Protein AF-A0A2P1NKZ2-F1 (afdb_monomer)

Radius of gyration: 17.84 Å; Cα contacts (8 Å, |Δi|>4): 14; chains: 1; bounding box: 44×40×43 Å

Organism: NCBI:txid2116657

Nearest PDB structures (foldseek):
  5x3t-assembly1_C  TM=6.039E-01  e=2.537E-01  Mycobacterium tuberculosis H37Rv
  5x3t-assembly1_G  TM=6.064E-01  e=1.515E+00  Mycobacterium tuberculosis H37Rv
  5kko-assembly1_E-2  TM=3.436E-01  e=7.303E+00  Vibrio cholerae

Mean predicted aligned error: 12.75 Å

Sequence (59 aa):
MAAEKTVSVSFRVSPEFKALLEAAALRGHRSQTNMLEYCKRNGIQTGSAVSTEQRRSPN

Foldseek 3Di:
DPPPDDDDDDDDDDPVVVVVLVVQCVVVVHDSVVSVVVCVVVPPPPPDPDDDDPPDDDD

Secondary structure (DSSP, 8-state):
-----PPP------HHHHHHHHHHHHHTTS-HHHHHHHHHHTT----------------

Solvent-accessible surface area (backbone atoms only — not comparable to full-atom values): 4067 Å² total; per-residue (Å²): 130,84,78,79,77,85,76,90,80,88,80,92,69,56,73,67,55,50,52,53,46,50,54,51,10,60,74,66,76,39,55,59,69,53,39,53,53,44,42,62,74,68,50,72,69,88,74,71,81,73,85,76,80,79,89,68,84,84,132

pLDDT: mean 71.74, std 14.21, range [42.56, 91.25]

Structure (mmCIF, N/CA/C/O backbone):
data_AF-A0A2P1NKZ2-F1
#
_entry.id   AF-A0A2P1NKZ2-F1
#
loop_
_atom_site.group_PDB
_atom_site.id
_atom_site.type_symbol
_atom_site.label_atom_id
_atom_site.label_alt_id
_atom_site.label_comp_id
_atom_site.label_asym_id
_atom_site.label_entity_id
_atom_site.label_seq_id
_atom_site.pdbx_PDB_ins_code
_atom_site.Cartn_x
_atom_site.Cartn_y
_atom_site.Cartn_z
_atom_site.occupancy
_atom_site.B_iso_or_equiv
_atom_site.auth_seq_id
_atom_site.auth_comp_id
_atom_site.auth_asym_id
_atom_site.auth_atom_id
_atom_site.pdbx_PDB_model_num
ATOM 1 N N . MET A 1 1 ? 23.910 -3.271 -15.669 1.00 42.56 1 MET A N 1
ATOM 2 C CA . MET A 1 1 ? 22.757 -2.961 -14.796 1.00 42.56 1 MET A CA 1
ATOM 3 C C . MET A 1 1 ? 22.956 -3.720 -13.500 1.00 42.56 1 MET A C 1
ATOM 5 O O . MET A 1 1 ? 23.013 -4.941 -13.548 1.00 42.56 1 MET A O 1
ATOM 9 N N . ALA A 1 2 ? 23.192 -3.025 -12.384 1.00 48.47 2 ALA A N 1
ATOM 10 C CA . ALA A 1 2 ? 23.319 -3.683 -11.087 1.00 48.47 2 ALA A CA 1
ATOM 11 C C . ALA A 1 2 ? 21.977 -4.348 -10.763 1.00 48.47 2 ALA A C 1
ATOM 13 O O . ALA A 1 2 ? 20.952 -3.674 -10.772 1.00 48.47 2 ALA A O 1
ATOM 14 N N . ALA A 1 3 ? 21.981 -5.667 -10.565 1.00 56.12 3 ALA A N 1
ATOM 15 C CA . ALA A 1 3 ? 20.785 -6.409 -10.202 1.00 56.12 3 ALA A CA 1
ATOM 16 C C . ALA A 1 3 ? 20.254 -5.844 -8.881 1.00 56.12 3 ALA A C 1
ATOM 18 O O . ALA A 1 3 ? 20.905 -5.972 -7.842 1.00 56.12 3 ALA A O 1
ATOM 19 N N . GLU A 1 4 ? 19.110 -5.166 -8.935 1.00 63.19 4 GLU A N 1
ATOM 20 C CA . GLU A 1 4 ? 18.425 -4.657 -7.754 1.00 63.19 4 GLU A CA 1
ATOM 21 C C . GLU A 1 4 ? 18.083 -5.860 -6.871 1.00 63.19 4 GLU A C 1
ATOM 23 O O . GLU A 1 4 ? 17.200 -6.661 -7.179 1.00 63.19 4 GLU A O 1
ATOM 28 N N . LYS A 1 5 ? 18.868 -6.061 -5.809 1.00 69.12 5 LYS A N 1
ATOM 29 C CA . LYS A 1 5 ? 18.743 -7.227 -4.940 1.00 69.12 5 LYS A CA 1
ATOM 30 C C . LYS A 1 5 ? 17.415 -7.119 -4.196 1.00 69.12 5 LYS A C 1
ATOM 32 O O . LYS A 1 5 ? 17.258 -6.266 -3.326 1.00 69.12 5 LYS A O 1
ATOM 37 N N . THR A 1 6 ? 16.455 -7.968 -4.549 1.00 71.00 6 THR A N 1
ATOM 38 C CA . THR A 1 6 ? 15.155 -8.012 -3.877 1.00 71.00 6 THR A CA 1
ATOM 39 C C . THR A 1 6 ? 15.355 -8.467 -2.433 1.00 71.00 6 THR A C 1
ATOM 41 O O . THR A 1 6 ? 15.828 -9.576 -2.185 1.00 71.00 6 THR A O 1
ATOM 44 N N . VAL A 1 7 ? 15.025 -7.600 -1.476 1.00 77.44 7 VAL A N 1
ATOM 45 C CA . VAL A 1 7 ? 15.050 -7.922 -0.045 1.00 77.44 7 VAL A CA 1
ATOM 46 C C . VAL A 1 7 ? 13.631 -8.261 0.390 1.00 77.44 7 VAL A C 1
ATOM 48 O O . VAL A 1 7 ? 12.716 -7.455 0.232 1.00 77.44 7 VAL A O 1
ATOM 51 N N . SER A 1 8 ? 13.445 -9.457 0.940 1.00 75.56 8 SER A N 1
ATOM 52 C CA . SER A 1 8 ? 12.175 -9.872 1.533 1.00 75.56 8 SER A CA 1
ATOM 53 C C . SER A 1 8 ? 11.943 -9.101 2.832 1.00 75.56 8 SER A C 1
ATOM 55 O O . SER A 1 8 ? 12.785 -9.146 3.729 1.00 75.56 8 SER A O 1
ATOM 57 N N . VAL A 1 9 ? 10.804 -8.418 2.957 1.00 75.19 9 VAL A N 1
ATOM 58 C CA . VAL A 1 9 ? 10.428 -7.697 4.182 1.00 75.19 9 VAL A CA 1
ATOM 59 C C . VAL A 1 9 ? 9.080 -8.207 4.678 1.00 75.19 9 VAL A C 1
ATOM 61 O O . VAL A 1 9 ? 8.122 -8.284 3.911 1.00 75.19 9 VAL A O 1
ATOM 64 N N . SER A 1 10 ? 9.011 -8.540 5.967 1.00 82.19 10 SER A N 1
ATOM 65 C CA . SER A 1 10 ? 7.791 -8.998 6.635 1.00 82.19 10 SER A CA 1
ATOM 66 C C . SER A 1 10 ? 7.312 -7.933 7.614 1.00 82.19 10 SER A C 1
ATOM 68 O O . SER A 1 10 ? 8.023 -7.592 8.557 1.00 82.19 10 SER A O 1
ATOM 70 N N . PHE A 1 11 ? 6.093 -7.435 7.420 1.00 80.56 11 PHE A N 1
ATOM 71 C CA . PHE A 1 11 ? 5.467 -6.465 8.316 1.00 80.56 11 PHE A CA 1
ATOM 72 C C . PHE A 1 11 ? 4.359 -7.134 9.123 1.00 80.56 11 PHE A C 1
ATOM 74 O O . PHE A 1 11 ? 3.574 -7.919 8.590 1.00 80.56 11 PHE A O 1
ATOM 81 N N . ARG A 1 12 ? 4.271 -6.799 10.412 1.00 86.94 12 ARG A N 1
ATOM 82 C CA . ARG A 1 12 ? 3.095 -7.119 11.223 1.00 86.94 12 ARG A CA 1
ATOM 83 C C . ARG A 1 12 ? 2.115 -5.965 11.098 1.00 86.94 12 ARG A C 1
ATOM 85 O O . ARG A 1 12 ? 2.465 -4.828 11.392 1.00 86.94 12 ARG A O 1
ATOM 92 N N . VAL A 1 13 ? 0.908 -6.271 10.653 1.00 84.75 13 VAL A N 1
ATOM 93 C CA . VAL A 1 13 ? -0.174 -5.302 10.475 1.00 84.75 13 VAL A CA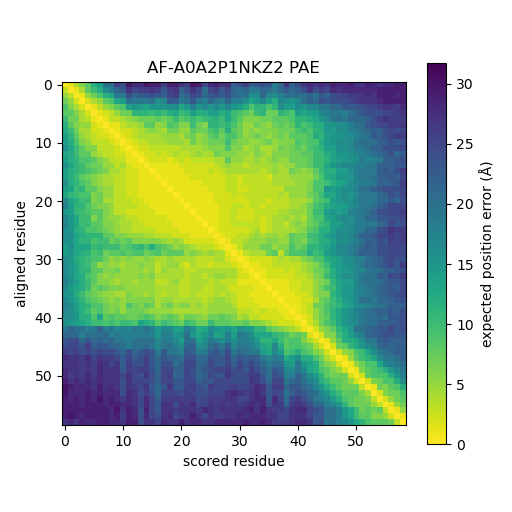 1
ATOM 94 C C . VAL A 1 13 ? -1.424 -5.817 11.170 1.00 84.75 13 VAL A C 1
ATOM 96 O O . VAL A 1 13 ? -1.576 -7.028 11.352 1.00 84.75 13 VAL A O 1
ATOM 99 N N . SER A 1 14 ? -2.321 -4.913 11.559 1.00 91.25 14 SER A N 1
ATOM 100 C CA . SER A 1 14 ? -3.637 -5.327 12.035 1.00 91.25 14 SER A CA 1
ATOM 101 C C . SER A 1 14 ? -4.419 -6.014 10.900 1.00 91.25 14 SER A C 1
ATOM 103 O O . SER A 1 14 ? -4.196 -5.709 9.720 1.00 91.25 14 SER A O 1
ATOM 105 N N . PRO A 1 15 ? -5.350 -6.930 11.222 1.00 88.88 15 PRO A N 1
ATOM 106 C CA . PRO A 1 15 ? -6.194 -7.578 10.218 1.00 88.88 15 PRO A CA 1
ATOM 107 C C . PRO A 1 15 ? -6.961 -6.565 9.358 1.00 88.88 15 PRO A C 1
ATOM 109 O O . PRO A 1 15 ? -7.052 -6.721 8.142 1.00 88.88 15 PRO A O 1
ATOM 112 N N . GLU A 1 16 ? -7.438 -5.488 9.985 1.00 88.12 16 GLU A N 1
ATOM 113 C CA . GLU A 1 16 ? -8.138 -4.388 9.317 1.00 88.12 16 GLU A CA 1
ATOM 114 C C . GLU A 1 16 ? -7.242 -3.683 8.297 1.00 88.12 16 GLU A C 1
ATOM 116 O O . GLU A 1 16 ? -7.643 -3.472 7.153 1.00 88.12 16 GLU A O 1
ATOM 121 N N . PHE A 1 17 ? -5.992 -3.385 8.665 1.00 86.94 17 PHE A N 1
ATOM 122 C CA . PHE A 1 17 ? -5.048 -2.750 7.751 1.00 86.94 17 PHE A CA 1
ATOM 123 C C . PHE A 1 17 ? -4.718 -3.649 6.555 1.00 86.94 17 PHE A C 1
ATOM 125 O O . PHE A 1 17 ? -4.658 -3.165 5.425 1.00 86.94 17 PHE A O 1
ATOM 132 N N . LYS A 1 18 ? -4.558 -4.964 6.771 1.00 88.00 18 LYS A N 1
ATOM 133 C CA . LYS A 1 18 ? -4.367 -5.919 5.668 1.00 88.00 18 LYS A CA 1
ATOM 134 C C . LYS A 1 18 ? -5.553 -5.888 4.703 1.00 88.00 18 LYS A C 1
ATOM 136 O O . LYS A 1 18 ? -5.334 -5.829 3.496 1.00 88.00 18 LYS A O 1
ATOM 141 N N . ALA A 1 19 ? -6.781 -5.914 5.221 1.00 87.31 19 ALA A N 1
ATOM 142 C CA . ALA A 1 19 ? -7.986 -5.887 4.394 1.00 87.31 19 ALA A CA 1
ATOM 143 C C . ALA A 1 19 ? -8.077 -4.597 3.560 1.00 87.31 19 ALA A C 1
ATOM 145 O O . ALA A 1 19 ? -8.342 -4.652 2.358 1.00 87.31 19 ALA A O 1
ATOM 146 N N . LEU A 1 20 ? -7.779 -3.445 4.168 1.00 84.44 20 LEU A N 1
ATOM 147 C CA . LEU A 1 20 ? -7.746 -2.155 3.474 1.00 84.44 20 LEU A CA 1
ATOM 148 C C . LEU A 1 20 ? -6.661 -2.109 2.390 1.00 84.44 20 LEU A C 1
ATOM 150 O O . LEU A 1 20 ? -6.929 -1.666 1.271 1.00 84.44 20 LEU A O 1
ATOM 154 N N . LEU A 1 21 ? -5.454 -2.596 2.693 1.00 86.44 21 LEU A N 1
ATOM 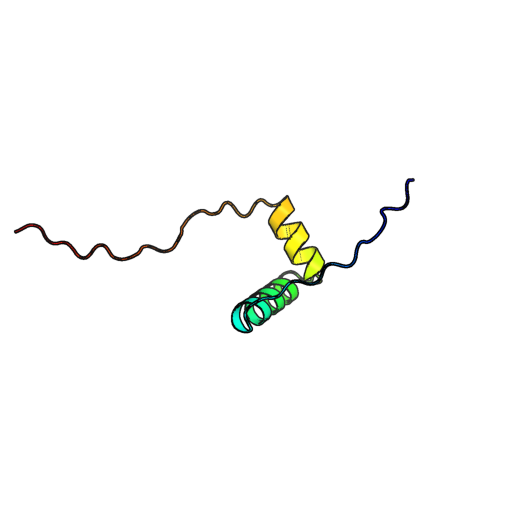155 C CA . LEU A 1 21 ? -4.348 -2.640 1.736 1.00 86.44 21 LEU A CA 1
ATOM 156 C C . LEU A 1 21 ? -4.667 -3.551 0.545 1.00 86.44 21 LEU A C 1
ATOM 158 O O . LEU A 1 21 ? -4.380 -3.195 -0.596 1.00 86.44 21 LEU A O 1
ATOM 162 N N . GLU A 1 22 ? -5.274 -4.708 0.796 1.00 87.31 22 GLU A N 1
ATOM 163 C CA . GLU A 1 22 ? -5.677 -5.659 -0.241 1.00 87.31 22 GLU A CA 1
ATOM 164 C C . GLU A 1 22 ? -6.762 -5.069 -1.151 1.00 87.31 22 GLU A C 1
ATOM 166 O O . GLU A 1 22 ? -6.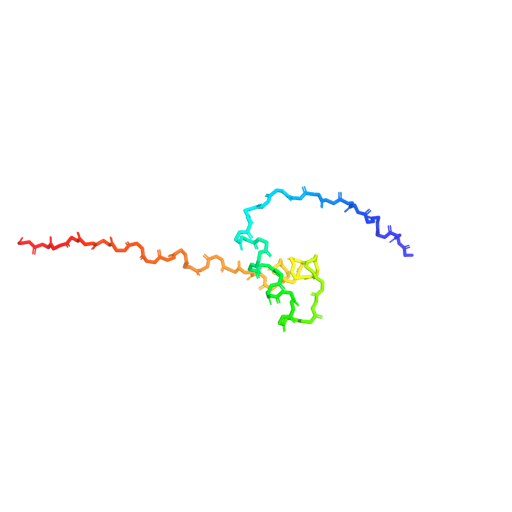628 -5.109 -2.374 1.00 87.31 22 GLU A O 1
ATOM 171 N N . ALA A 1 23 ? -7.776 -4.421 -0.573 1.00 85.12 23 ALA A N 1
ATOM 172 C CA . ALA A 1 23 ? -8.807 -3.724 -1.335 1.00 85.12 23 ALA A CA 1
ATOM 173 C C . ALA A 1 23 ? -8.231 -2.578 -2.188 1.00 85.12 23 ALA A C 1
ATOM 175 O O . ALA A 1 23 ? -8.619 -2.410 -3.346 1.00 85.12 23 ALA A O 1
ATOM 176 N N . ALA A 1 24 ? -7.288 -1.801 -1.648 1.00 82.88 24 ALA A N 1
ATOM 177 C CA . ALA A 1 24 ? -6.620 -0.727 -2.381 1.00 82.88 24 ALA A CA 1
ATOM 178 C C . ALA A 1 24 ? -5.744 -1.264 -3.526 1.00 82.88 24 ALA A C 1
ATOM 180 O O . ALA A 1 24 ? -5.770 -0.724 -4.632 1.00 82.88 24 ALA A O 1
ATOM 181 N N . ALA A 1 25 ? -5.019 -2.358 -3.282 1.00 85.56 25 ALA A N 1
ATOM 182 C CA . ALA A 1 25 ? -4.198 -3.040 -4.277 1.00 85.56 25 ALA A CA 1
ATOM 183 C C . ALA A 1 25 ? -5.047 -3.583 -5.443 1.00 85.56 25 ALA A C 1
ATOM 185 O O . ALA A 1 25 ? -4.719 -3.345 -6.609 1.00 85.56 25 ALA A O 1
ATOM 186 N N . LEU A 1 26 ?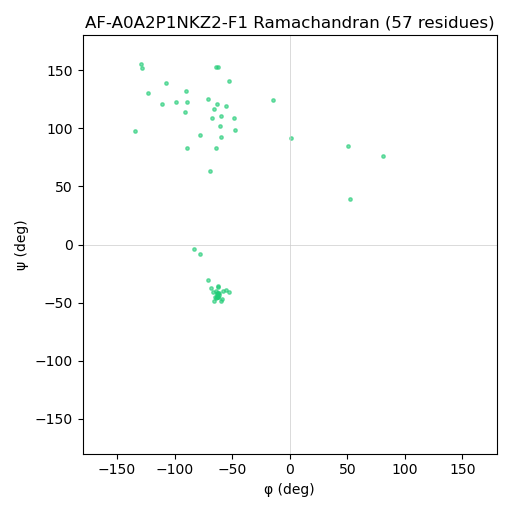 -6.184 -4.218 -5.132 1.00 85.12 26 LEU A N 1
ATOM 187 C CA . LEU A 1 26 ? -7.155 -4.690 -6.124 1.00 85.12 26 LEU A CA 1
ATOM 188 C C . LEU A 1 26 ? -7.693 -3.539 -6.981 1.00 85.12 26 LEU A C 1
ATOM 190 O O . LEU A 1 26 ? -7.655 -3.621 -8.206 1.00 85.12 26 LEU A O 1
ATOM 194 N N . ARG A 1 27 ? -8.118 -2.432 -6.357 1.00 82.19 27 ARG A N 1
ATOM 195 C CA . ARG A 1 27 ? -8.609 -1.238 -7.073 1.00 82.19 27 ARG A CA 1
ATOM 196 C C . ARG A 1 27 ? -7.543 -0.592 -7.951 1.00 82.19 27 ARG A C 1
ATOM 198 O O . ARG A 1 27 ? -7.855 -0.083 -9.021 1.00 82.19 27 ARG A O 1
ATOM 205 N N . GLY A 1 28 ? -6.292 -0.603 -7.501 1.00 76.06 28 GLY A N 1
ATOM 206 C CA . GLY A 1 28 ? -5.164 -0.067 -8.252 1.00 76.06 28 GLY A CA 1
ATOM 207 C C . GLY A 1 28 ? -4.664 -0.982 -9.370 1.00 76.06 28 GLY A C 1
ATOM 208 O O . GLY A 1 28 ? -3.793 -0.542 -10.117 1.00 76.06 28 GLY A O 1
ATOM 209 N N . HIS A 1 29 ? -5.166 -2.224 -9.472 1.00 78.44 29 HIS A N 1
ATOM 210 C CA 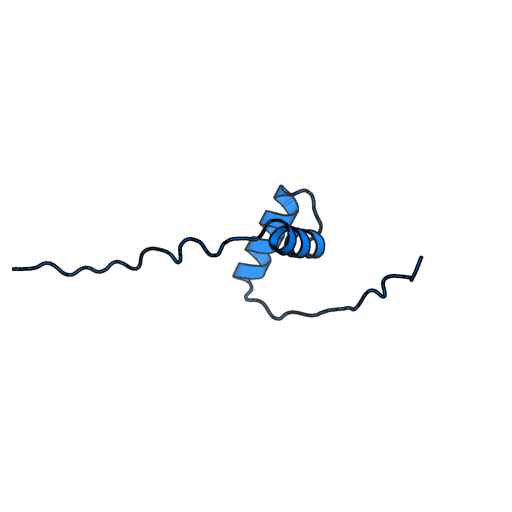. HIS A 1 29 ? -4.630 -3.285 -10.336 1.00 78.44 29 HIS A CA 1
ATOM 211 C C . HIS A 1 29 ? -3.120 -3.510 -10.112 1.00 78.44 29 HIS A C 1
ATOM 213 O O . HIS A 1 29 ? -2.345 -3.706 -11.049 1.00 78.44 29 HIS A O 1
ATOM 219 N N . ARG A 1 30 ? -2.675 -3.445 -8.850 1.00 79.75 30 ARG A N 1
ATOM 220 C CA . ARG A 1 30 ? -1.267 -3.599 -8.452 1.00 79.75 30 ARG A CA 1
ATOM 221 C C . ARG A 1 30 ? -1.143 -4.636 -7.346 1.00 79.75 30 ARG A C 1
ATOM 223 O O . ARG A 1 30 ? -2.040 -4.787 -6.528 1.00 79.75 30 ARG A O 1
ATOM 230 N N . SER A 1 31 ? 0.003 -5.306 -7.258 1.00 84.00 31 SER A N 1
ATOM 231 C CA . SER A 1 31 ? 0.337 -6.120 -6.082 1.00 84.00 31 SER A CA 1
ATOM 232 C C . SER A 1 31 ? 0.433 -5.244 -4.829 1.00 84.00 31 SER A C 1
ATOM 234 O O . SER A 1 31 ? 0.820 -4.079 -4.924 1.00 84.00 31 SER A O 1
ATOM 236 N N . GLN A 1 32 ? 0.172 -5.801 -3.643 1.00 80.69 32 GLN A N 1
ATOM 237 C CA . GLN A 1 32 ? 0.241 -5.061 -2.369 1.00 80.69 32 GLN A CA 1
ATOM 238 C C . GLN A 1 32 ? 1.587 -4.334 -2.174 1.00 80.69 32 GLN A C 1
ATOM 240 O O . GLN A 1 32 ? 1.613 -3.169 -1.789 1.00 80.69 32 GLN A O 1
ATOM 245 N N . THR A 1 33 ? 2.706 -4.970 -2.536 1.00 80.81 33 THR A N 1
ATOM 246 C CA . THR A 1 33 ? 4.046 -4.354 -2.500 1.00 80.81 33 THR A CA 1
ATOM 247 C C . THR A 1 33 ? 4.161 -3.148 -3.431 1.00 80.81 33 THR A C 1
ATOM 249 O O . THR A 1 33 ? 4.707 -2.116 -3.057 1.00 80.81 33 THR A O 1
ATOM 252 N N . ASN A 1 34 ? 3.605 -3.247 -4.640 1.00 79.88 34 ASN A N 1
ATOM 253 C CA . ASN A 1 34 ? 3.605 -2.151 -5.606 1.00 79.88 34 ASN A CA 1
ATOM 254 C C . ASN A 1 34 ? 2.657 -1.027 -5.155 1.00 79.88 34 ASN A C 1
ATOM 256 O O . ASN A 1 34 ? 2.940 0.143 -5.384 1.00 79.88 34 ASN A O 1
ATOM 260 N N . MET A 1 35 ? 1.579 -1.354 -4.434 1.00 82.50 35 MET A N 1
ATOM 261 C CA . MET A 1 35 ? 0.734 -0.350 -3.791 1.00 82.50 35 MET A CA 1
ATOM 262 C C . MET A 1 35 ? 1.507 0.438 -2.722 1.00 82.50 35 MET A C 1
ATOM 264 O O . MET A 1 35 ? 1.422 1.660 -2.705 1.00 82.50 35 MET A O 1
ATOM 268 N N . LEU A 1 36 ? 2.326 -0.216 -1.890 1.00 80.31 36 LEU A N 1
ATOM 269 C CA . LEU A 1 36 ? 3.185 0.476 -0.915 1.00 80.31 36 LEU A CA 1
ATOM 270 C C . LEU A 1 36 ? 4.228 1.376 -1.593 1.00 80.31 36 LEU A C 1
ATOM 272 O O . LEU A 1 36 ? 4.389 2.538 -1.215 1.00 80.31 36 LEU A O 1
ATOM 276 N N . GLU A 1 37 ? 4.888 0.874 -2.637 1.00 80.38 37 GLU A N 1
ATOM 277 C CA . GLU A 1 37 ? 5.828 1.667 -3.437 1.00 80.38 37 GLU A CA 1
ATOM 278 C C . GLU A 1 37 ? 5.131 2.847 -4.130 1.00 80.38 37 GLU A C 1
ATOM 280 O O . GLU A 1 37 ? 5.679 3.947 -4.202 1.00 80.38 37 GLU A O 1
ATOM 285 N N . TYR A 1 38 ? 3.893 2.657 -4.590 1.00 78.50 38 TYR A N 1
ATOM 286 C CA . TYR A 1 38 ? 3.059 3.721 -5.136 1.00 78.50 38 TYR A CA 1
ATOM 287 C C . TYR A 1 38 ? 2.722 4.770 -4.072 1.00 78.50 38 TYR A C 1
ATOM 289 O O . TYR A 1 38 ? 2.891 5.956 -4.340 1.00 78.50 38 TYR A O 1
ATOM 297 N N . CYS A 1 39 ? 2.322 4.374 -2.861 1.00 76.31 39 CYS A N 1
ATOM 298 C CA . CYS A 1 39 ? 2.074 5.300 -1.751 1.00 76.31 39 CYS A CA 1
ATOM 299 C C . CYS A 1 39 ? 3.314 6.146 -1.420 1.00 76.31 39 CYS A C 1
ATOM 301 O O . CYS A 1 39 ? 3.199 7.348 -1.180 1.00 76.31 39 CYS A O 1
ATOM 303 N N . LYS A 1 40 ? 4.504 5.532 -1.457 1.00 75.06 40 LYS A N 1
ATOM 304 C CA . LYS A 1 40 ? 5.786 6.218 -1.260 1.00 75.06 40 LYS A CA 1
ATOM 305 C C . LYS A 1 40 ? 6.083 7.211 -2.385 1.00 75.06 40 LYS A C 1
ATOM 307 O O . LYS A 1 40 ? 6.426 8.355 -2.108 1.00 75.06 40 LYS A O 1
ATOM 312 N N . ARG A 1 41 ? 5.944 6.790 -3.647 1.00 78.31 41 ARG A N 1
ATOM 313 C CA . ARG A 1 41 ? 6.242 7.621 -4.831 1.00 78.31 41 ARG A CA 1
ATOM 314 C C . ARG A 1 41 ? 5.273 8.781 -5.008 1.00 78.31 41 ARG A C 1
ATOM 316 O O . ARG A 1 41 ? 5.693 9.855 -5.413 1.00 78.31 41 ARG A O 1
ATOM 323 N N . ASN A 1 42 ? 3.996 8.560 -4.712 1.00 75.50 42 ASN A N 1
ATOM 324 C CA . ASN A 1 42 ? 2.974 9.597 -4.829 1.00 75.50 42 ASN A CA 1
ATOM 325 C C . ASN A 1 42 ? 2.926 10.502 -3.608 1.00 75.50 42 ASN A C 1
ATOM 327 O O . ASN A 1 42 ? 2.156 11.453 -3.633 1.00 75.50 42 ASN A O 1
ATOM 331 N N . GLY A 1 43 ? 3.725 10.205 -2.574 1.00 56.38 43 GLY A N 1
ATOM 332 C CA . GLY A 1 43 ? 3.718 10.918 -1.311 1.00 56.38 43 GLY A CA 1
ATOM 333 C C . GLY A 1 43 ? 2.295 11.026 -0.792 1.00 56.38 43 GLY A C 1
ATOM 334 O O . GLY A 1 43 ? 1.644 12.045 -1.012 1.00 56.38 43 GLY A O 1
ATOM 335 N N . ILE A 1 44 ? 1.799 9.999 -0.092 1.00 60.78 44 ILE A N 1
ATOM 336 C CA . ILE A 1 44 ? 0.636 10.211 0.775 1.00 60.78 44 ILE A CA 1
ATOM 337 C C . ILE A 1 44 ? 1.065 11.277 1.785 1.00 60.78 44 ILE A C 1
ATOM 339 O O . ILE A 1 44 ? 1.691 10.978 2.800 1.00 60.78 44 ILE A O 1
ATOM 343 N N . GLN A 1 45 ? 0.786 12.540 1.460 1.00 53.41 45 GLN A N 1
ATOM 344 C C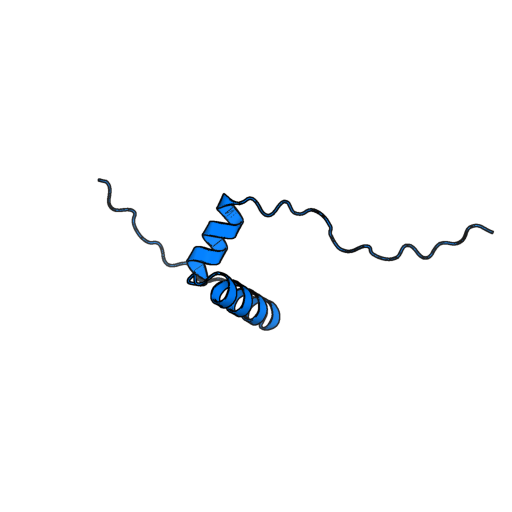A . GLN A 1 45 ? 0.815 13.627 2.412 1.00 53.41 45 GLN A CA 1
ATOM 345 C C . GLN A 1 45 ? -0.131 13.169 3.505 1.00 53.41 45 GLN A C 1
ATOM 347 O O . GLN A 1 45 ? -1.301 12.886 3.239 1.00 53.41 45 GLN A O 1
ATOM 352 N N . THR A 1 46 ? 0.386 13.029 4.719 1.00 50.34 46 THR A N 1
ATOM 353 C CA . THR A 1 46 ? -0.416 12.768 5.910 1.00 50.34 46 THR A CA 1
ATOM 354 C C . THR A 1 46 ? -1.223 14.035 6.215 1.00 50.34 46 THR A C 1
ATOM 356 O O . THR A 1 46 ? -0.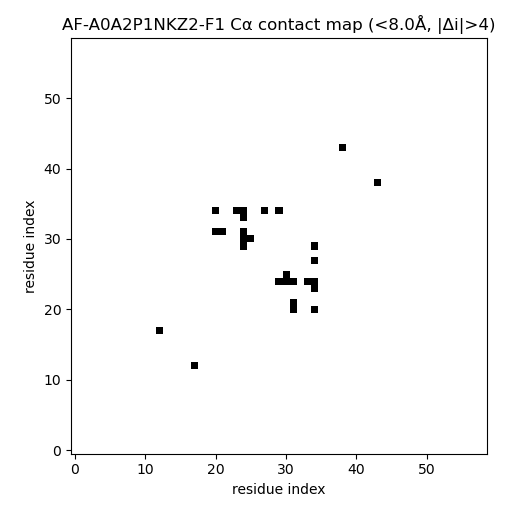988 14.732 7.196 1.00 50.34 46 THR A O 1
ATOM 359 N N . GLY A 1 47 ? -2.113 14.407 5.301 1.00 58.12 47 GLY A N 1
ATOM 360 C CA . GLY A 1 47 ? -3.068 15.479 5.444 1.00 58.12 47 GLY A CA 1
ATOM 361 C C . GLY A 1 47 ? -4.333 14.885 6.028 1.00 58.12 47 GLY A C 1
ATOM 362 O O . GLY A 1 47 ? -5.011 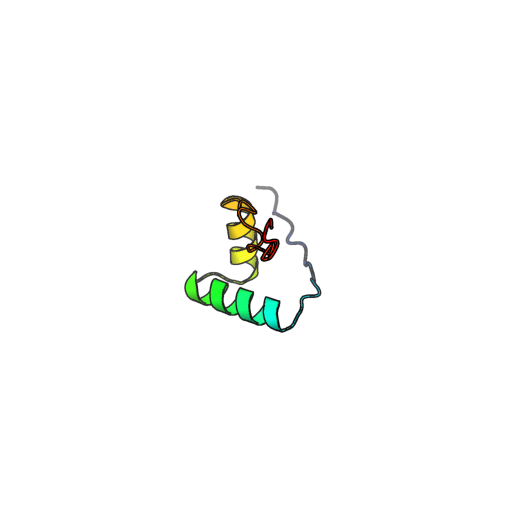14.103 5.372 1.00 58.12 47 GLY A O 1
ATOM 363 N N . SER A 1 48 ? -4.640 15.305 7.251 1.00 45.78 48 SER A N 1
ATOM 364 C CA . SER A 1 48 ? -5.856 14.985 7.993 1.00 45.78 48 SER A CA 1
ATOM 365 C C . SER A 1 48 ? -5.842 13.623 8.689 1.00 45.78 48 SER A C 1
ATOM 367 O O . SER A 1 48 ? -6.537 12.672 8.336 1.00 45.78 48 SER A O 1
ATOM 369 N N . ALA A 1 49 ? -5.105 13.589 9.804 1.00 49.03 49 ALA A N 1
ATOM 370 C CA . ALA A 1 49 ? -5.691 13.010 11.000 1.00 49.03 49 ALA A CA 1
ATOM 371 C C . ALA A 1 49 ? -7.087 13.631 11.166 1.00 49.03 49 ALA A C 1
ATOM 373 O O . ALA A 1 49 ? -7.230 14.831 11.396 1.00 49.03 49 ALA A O 1
ATOM 374 N N . VAL A 1 50 ? -8.081 12.788 10.912 1.00 52.44 50 VAL A N 1
ATOM 375 C CA . VAL A 1 50 ? -9.468 12.860 11.355 1.00 52.44 50 VAL A CA 1
ATOM 376 C C . VAL A 1 50 ? -9.666 13.873 12.482 1.00 52.44 50 VAL A C 1
ATOM 378 O O . VAL A 1 50 ? -9.031 13.794 13.534 1.00 52.44 50 VAL A O 1
ATOM 381 N N . SER A 1 51 ? -10.575 14.812 12.234 1.00 51.41 51 SER A N 1
ATOM 382 C CA . SER A 1 51 ? -11.158 15.725 13.204 1.00 51.41 51 SER A CA 1
ATOM 383 C C . SER A 1 51 ? -11.603 14.971 14.459 1.00 51.41 51 SER A C 1
ATOM 385 O O . SER A 1 51 ? -12.696 14.412 14.500 1.00 51.41 51 SER A O 1
ATOM 387 N N . THR A 1 52 ? -10.785 14.983 15.509 1.00 48.66 52 THR A N 1
ATOM 388 C CA . THR A 1 52 ? -11.293 14.720 16.856 1.00 48.66 52 THR A CA 1
ATOM 389 C C . THR A 1 52 ? -11.976 15.996 17.320 1.00 48.66 52 THR A C 1
ATOM 391 O O . THR A 1 52 ? -11.332 16.938 17.774 1.00 48.66 52 THR A O 1
ATOM 394 N N . GLU A 1 53 ? -13.286 16.032 17.102 1.00 55.09 53 GLU A N 1
ATOM 395 C CA . GLU A 1 53 ? -14.289 16.623 17.983 1.00 55.09 53 GLU A CA 1
ATOM 396 C C . GLU A 1 53 ? -13.725 17.271 19.267 1.00 55.09 53 GLU A C 1
ATOM 398 O O . GLU A 1 53 ? -13.613 16.641 20.318 1.00 55.09 53 GLU A O 1
ATOM 403 N N . GLN A 1 54 ? -13.419 18.572 19.210 1.00 50.50 54 GLN A N 1
ATOM 404 C CA . GLN A 1 54 ? -13.377 19.409 20.407 1.00 50.50 54 GLN A CA 1
ATOM 405 C C . GLN A 1 54 ? -14.766 19.998 20.631 1.00 50.50 54 GLN A C 1
ATOM 407 O O . GLN A 1 54 ? -15.075 21.138 20.292 1.00 50.50 54 GLN A O 1
ATOM 412 N N . ARG A 1 55 ? -15.609 19.182 21.261 1.00 57.31 55 ARG A N 1
ATOM 413 C CA . ARG A 1 55 ? -16.810 19.611 21.971 1.00 57.31 55 ARG A CA 1
ATOM 414 C C . ARG A 1 55 ? -16.386 20.482 23.164 1.00 57.31 55 ARG A C 1
ATOM 416 O O . ARG A 1 55 ? -16.261 19.989 24.282 1.00 57.31 55 ARG A O 1
ATOM 423 N N . ARG A 1 56 ? -16.125 21.772 22.948 1.00 53.03 56 ARG A N 1
ATOM 424 C CA . ARG A 1 56 ? -16.083 22.772 24.027 1.00 53.03 56 ARG A CA 1
ATOM 425 C C . ARG A 1 56 ? -16.855 24.022 23.619 1.00 53.03 56 ARG A C 1
ATOM 427 O O . ARG A 1 56 ? -16.340 24.887 22.923 1.00 53.03 56 ARG A O 1
ATOM 434 N N . SER A 1 57 ? -18.102 24.083 24.088 1.00 57.00 57 SER A N 1
ATOM 435 C CA . SER A 1 57 ? -18.853 25.327 24.257 1.00 57.00 57 SER A CA 1
ATOM 436 C C . SER A 1 57 ? -18.046 26.328 25.083 1.00 57.00 57 SER A C 1
ATOM 438 O O . SER A 1 57 ? -17.482 25.929 26.106 1.00 57.00 57 SER A O 1
ATOM 440 N N . PRO A 1 58 ? -18.068 27.620 24.741 1.00 66.19 58 PRO A N 1
ATOM 441 C CA . PRO A 1 58 ? -17.996 28.675 25.729 1.00 66.19 58 PRO A CA 1
ATOM 442 C C . PRO A 1 58 ? -19.420 29.049 26.174 1.00 66.19 58 PRO A C 1
ATOM 444 O O . PRO A 1 58 ? -20.325 29.195 25.351 1.00 66.19 58 PRO A O 1
ATOM 447 N N . ASN A 1 59 ? -19.594 29.120 27.492 1.00 58.06 59 ASN A N 1
ATOM 448 C CA . ASN A 1 59 ? -20.618 29.919 28.162 1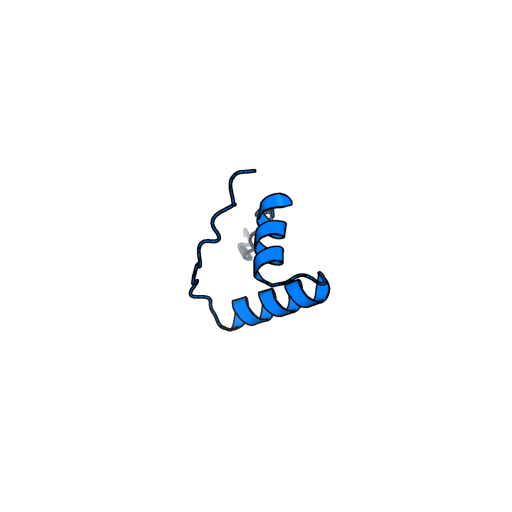.00 58.06 59 ASN A CA 1
ATOM 449 C C . ASN A 1 59 ? -20.068 31.345 28.260 1.00 58.06 59 ASN A C 1
ATOM 451 O O . ASN A 1 59 ? -18.873 31.440 28.632 1.00 58.06 59 ASN A O 1
#